Protein AF-A0A7W4BRP1-F1 (afdb_monomer)

Foldseek 3Di:
DQVVVLVVVCVVCVVVLVVVQWDDDPQWTWHDDFQKIKIWHWDADPVDRDIDIDIDIGGHPDRDPDPDDPVVVD

pLDDT: mean 80.19, std 12.42, range [49.59, 94.81]

Sequence (74 aa):
MSSIISKKLQEALKAQFKAFGFKKKGASWACAEGELAKWFNIQCSRNSGCVYFNVRIYFQATKEVDYPKELDCH

Structure (mmCIF, N/CA/C/O backbone):
data_AF-A0A7W4BRP1-F1
#
_entry.id   AF-A0A7W4BRP1-F1
#
loop_
_atom_site.group_PDB
_atom_site.id
_atom_site.type_symbol
_atom_site.label_atom_id
_atom_site.label_alt_id
_atom_site.label_comp_id
_atom_site.label_asym_id
_atom_site.label_entity_id
_atom_site.label_seq_id
_atom_site.pdbx_PDB_ins_code
_atom_site.Cartn_x
_atom_site.Cartn_y
_atom_site.Cartn_z
_atom_site.occupancy
_atom_site.B_iso_or_equiv
_atom_site.auth_seq_id
_atom_site.auth_comp_id
_atom_site.auth_asym_id
_atom_site.auth_atom_id
_atom_site.pdbx_PDB_model_num
ATOM 1 N N . MET A 1 1 ? 4.760 19.840 10.393 1.00 56.41 1 MET A N 1
ATOM 2 C CA . MET A 1 1 ? 3.334 19.794 9.987 1.00 56.41 1 MET A CA 1
ATOM 3 C C . MET A 1 1 ? 3.023 18.618 9.066 1.00 56.41 1 MET A C 1
ATOM 5 O O . MET A 1 1 ? 2.165 17.819 9.420 1.00 56.41 1 MET A O 1
ATOM 9 N N . SER A 1 2 ? 3.733 18.454 7.941 1.00 65.12 2 SER A N 1
ATOM 10 C CA . SER A 1 2 ? 3.401 17.410 6.955 1.00 65.12 2 SER A CA 1
ATOM 11 C C . SER A 1 2 ? 3.547 15.967 7.483 1.00 65.12 2 SER A C 1
ATOM 13 O O . SER A 1 2 ? 2.713 15.117 7.183 1.00 65.12 2 SER A O 1
ATOM 15 N N . SER A 1 3 ? 4.517 15.697 8.368 1.00 68.62 3 SER A N 1
ATOM 16 C CA . SER A 1 3 ? 4.716 14.364 8.968 1.00 68.62 3 SER A CA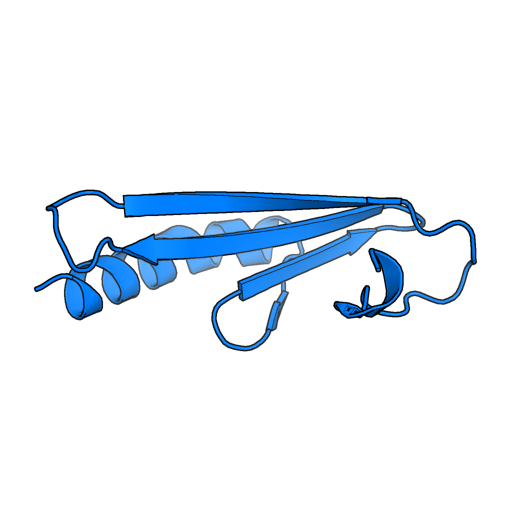 1
ATOM 17 C C . SER A 1 3 ? 3.572 13.918 9.889 1.00 68.62 3 SER A C 1
ATOM 19 O O . SER A 1 3 ? 3.189 12.750 9.874 1.00 68.62 3 SER A O 1
ATOM 21 N N . ILE A 1 4 ? 2.986 14.841 10.659 1.00 80.50 4 ILE A N 1
ATOM 22 C CA . ILE A 1 4 ? 1.859 14.555 11.563 1.00 80.50 4 ILE A CA 1
ATOM 23 C C . ILE A 1 4 ? 0.600 14.244 10.750 1.00 80.50 4 ILE A C 1
ATOM 25 O O . ILE A 1 4 ? -0.107 13.286 11.058 1.00 80.50 4 ILE A O 1
ATOM 29 N N . ILE A 1 5 ? 0.343 15.022 9.693 1.00 81.56 5 ILE A N 1
ATOM 30 C CA . ILE A 1 5 ? -0.793 14.809 8.785 1.00 81.56 5 ILE A CA 1
ATOM 31 C C . ILE A 1 5 ? -0.653 13.458 8.075 1.00 81.56 5 ILE A C 1
ATOM 33 O O . ILE A 1 5 ? -1.597 12.670 8.088 1.00 81.56 5 ILE A O 1
ATOM 37 N N . SER A 1 6 ? 0.538 13.143 7.549 1.00 78.00 6 SER A N 1
ATOM 38 C CA . SER A 1 6 ? 0.823 11.835 6.942 1.00 78.00 6 SER A CA 1
ATOM 39 C C . SER A 1 6 ? 0.540 10.689 7.913 1.00 78.00 6 SER A C 1
ATOM 41 O O . SER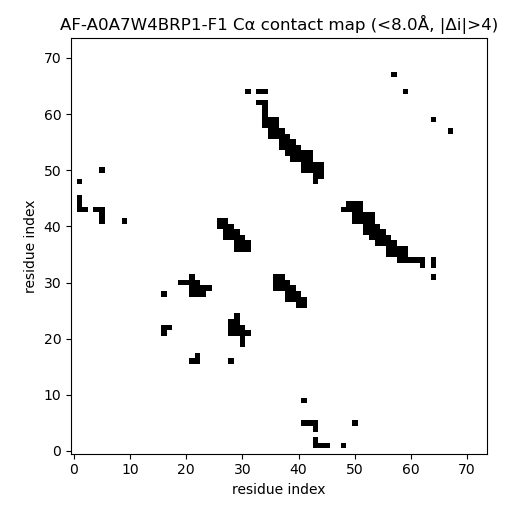 A 1 6 ? -0.133 9.724 7.554 1.00 78.00 6 SER A O 1
ATOM 43 N N . LYS A 1 7 ? 0.996 10.808 9.167 1.00 82.56 7 LYS A N 1
ATOM 44 C CA . LYS A 1 7 ? 0.794 9.773 10.186 1.00 82.56 7 LYS A CA 1
ATOM 45 C C . LYS A 1 7 ? -0.687 9.565 10.508 1.00 82.56 7 LYS A C 1
ATOM 47 O O . LYS A 1 7 ? -1.150 8.429 10.460 1.00 82.56 7 LYS A O 1
ATOM 52 N N . LYS A 1 8 ? -1.436 10.644 10.759 1.00 87.62 8 LYS A N 1
ATOM 53 C CA . LYS A 1 8 ? -2.882 10.569 11.031 1.00 87.62 8 LYS A CA 1
ATOM 54 C C . LYS A 1 8 ? -3.648 9.943 9.868 1.00 87.62 8 LYS A C 1
ATOM 56 O O . LYS A 1 8 ? -4.520 9.111 10.086 1.00 87.62 8 LYS A O 1
ATOM 61 N N . LEU A 1 9 ? -3.295 10.298 8.635 1.00 86.94 9 LEU A N 1
ATOM 62 C CA . LEU A 1 9 ? -3.934 9.747 7.445 1.00 86.94 9 LEU A CA 1
ATOM 63 C C . LEU A 1 9 ? -3.602 8.257 7.25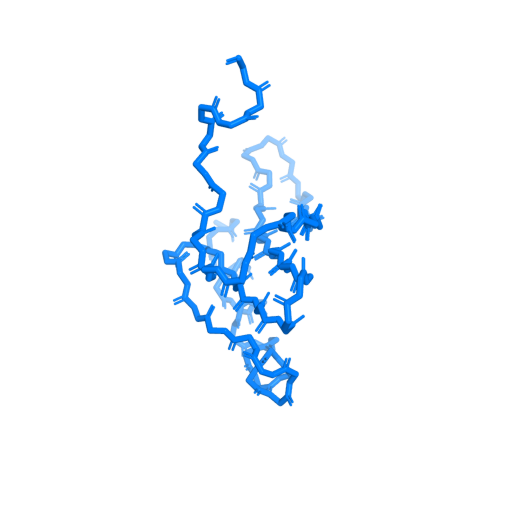3 1.00 86.94 9 LEU A C 1
ATOM 65 O O . LEU A 1 9 ? -4.487 7.462 6.944 1.00 86.94 9 LEU A O 1
ATOM 69 N N . GLN A 1 10 ? -2.351 7.854 7.500 1.00 85.81 10 GLN A N 1
ATOM 70 C CA . GLN A 1 10 ? -1.965 6.438 7.503 1.00 85.81 10 GLN A CA 1
ATOM 71 C C . GLN A 1 10 ? -2.706 5.636 8.579 1.00 85.81 10 GLN A C 1
ATOM 73 O O . GLN A 1 10 ? -3.045 4.479 8.339 1.00 85.81 10 GLN A O 1
ATOM 78 N N . GLU A 1 11 ? -2.937 6.218 9.756 1.00 89.88 11 GLU A N 1
ATOM 79 C CA . GLU A 1 11 ? -3.704 5.590 10.836 1.00 89.88 11 GLU A CA 1
ATOM 80 C C . GLU A 1 11 ? -5.189 5.475 10.477 1.00 89.88 11 GLU A C 1
ATOM 82 O O . GLU A 1 11 ? -5.759 4.397 10.636 1.00 89.88 11 GLU A O 1
ATOM 87 N N . ALA A 1 12 ? -5.782 6.531 9.915 1.00 91.81 12 ALA A N 1
ATOM 88 C CA . ALA A 1 12 ? -7.182 6.552 9.495 1.00 91.81 12 ALA A CA 1
ATOM 89 C C . ALA A 1 12 ? -7.496 5.516 8.405 1.00 91.81 12 ALA A C 1
ATOM 91 O O . ALA A 1 12 ? -8.565 4.918 8.429 1.00 91.81 12 ALA A O 1
ATOM 92 N N . LEU A 1 13 ? -6.564 5.279 7.475 1.00 91.00 13 LEU A N 1
ATOM 93 C CA . LEU A 1 13 ? -6.741 4.333 6.364 1.00 91.00 13 LEU A CA 1
ATOM 94 C C . LEU A 1 13 ? -6.286 2.902 6.695 1.00 91.00 13 LEU A C 1
ATOM 96 O O . LEU A 1 13 ? -6.498 1.976 5.911 1.00 91.00 13 LEU A O 1
ATOM 100 N N . LYS A 1 14 ? -5.642 2.694 7.849 1.00 92.25 14 LYS A N 1
ATOM 101 C CA . LYS A 1 14 ? -5.046 1.405 8.233 1.00 92.25 14 LYS A CA 1
ATOM 102 C C . LYS A 1 14 ? -6.069 0.272 8.282 1.00 92.25 14 LYS A C 1
ATOM 104 O O . LYS A 1 14 ? -5.741 -0.844 7.879 1.00 92.25 14 LYS A O 1
ATOM 109 N N . ALA A 1 15 ? -7.263 0.529 8.814 1.00 93.75 15 ALA A N 1
ATOM 110 C CA . ALA A 1 15 ? -8.300 -0.493 8.945 1.00 93.75 15 ALA A CA 1
ATOM 111 C C . ALA A 1 15 ? -8.803 -0.947 7.566 1.00 93.75 15 ALA A C 1
ATOM 113 O O . ALA A 1 15 ? -8.893 -2.144 7.309 1.00 93.75 15 ALA A O 1
ATOM 114 N N . GLN A 1 16 ? -9.022 0.004 6.660 1.00 94.81 16 GLN A N 1
ATOM 115 C CA . GLN A 1 16 ? -9.462 -0.225 5.289 1.00 94.81 16 GLN A CA 1
ATOM 116 C C . GLN A 1 16 ? -8.395 -0.983 4.500 1.00 94.81 16 GLN A C 1
ATOM 118 O O . GLN A 1 16 ? -8.706 -1.988 3.872 1.00 94.81 16 GLN A O 1
ATOM 123 N N . PHE A 1 17 ? -7.123 -0.578 4.595 1.00 93.12 17 PHE A N 1
ATOM 124 C CA . PHE A 1 17 ? -6.032 -1.314 3.951 1.00 93.12 17 PHE A CA 1
ATOM 125 C C . PHE A 1 17 ? -5.979 -2.771 4.404 1.00 93.12 17 PHE A C 1
ATOM 127 O O . PHE A 1 17 ? -5.897 -3.665 3.566 1.00 93.12 17 PHE A O 1
ATOM 134 N N . LYS A 1 18 ? -6.090 -3.025 5.712 1.00 93.56 18 LYS A N 1
ATOM 135 C CA . LYS A 1 18 ? -6.134 -4.395 6.235 1.00 93.56 18 LYS A CA 1
ATOM 136 C C . LYS A 1 18 ? -7.349 -5.177 5.734 1.00 93.56 18 LYS A C 1
ATOM 138 O O . LYS A 1 18 ? -7.192 -6.341 5.386 1.00 93.56 18 LYS A O 1
ATOM 143 N N . ALA A 1 19 ? -8.525 -4.550 5.689 1.00 94.19 19 ALA A N 1
ATOM 144 C CA . ALA A 1 19 ? -9.747 -5.175 5.184 1.00 94.19 19 ALA A CA 1
ATOM 145 C C . ALA A 1 19 ? -9.626 -5.567 3.700 1.00 94.19 19 ALA A C 1
ATOM 147 O O . ALA A 1 19 ? -10.129 -6.609 3.302 1.00 94.19 19 ALA A O 1
ATOM 148 N N . PHE A 1 20 ? -8.892 -4.780 2.908 1.00 91.06 20 PHE A N 1
ATOM 149 C CA . PHE A 1 20 ? -8.586 -5.062 1.501 1.00 91.06 20 PHE A CA 1
ATOM 150 C C . PHE A 1 20 ? -7.321 -5.916 1.290 1.00 91.06 20 PHE A C 1
ATOM 152 O O . PHE A 1 20 ? -6.766 -5.932 0.195 1.00 91.06 20 PHE A O 1
ATOM 159 N N . GLY A 1 21 ? -6.804 -6.575 2.332 1.00 91.56 21 GLY A N 1
ATOM 160 C CA . GLY A 1 21 ? -5.659 -7.487 2.214 1.00 91.56 21 GLY A CA 1
ATOM 161 C C . GLY A 1 21 ? -4.284 -6.816 2.085 1.00 91.56 21 GLY A C 1
ATOM 162 O O . GLY A 1 21 ? -3.268 -7.510 1.988 1.00 91.56 21 GLY A O 1
ATOM 163 N N . PHE A 1 22 ? -4.198 -5.484 2.144 1.00 92.75 22 PHE A N 1
ATOM 164 C CA . PHE A 1 22 ? -2.917 -4.783 2.084 1.00 92.75 22 PHE A CA 1
ATOM 165 C C . PHE A 1 22 ? -2.081 -5.016 3.347 1.00 92.75 22 PHE A C 1
ATOM 167 O O . PHE A 1 22 ? -2.546 -4.930 4.489 1.00 92.75 22 PHE A O 1
ATOM 174 N N . LYS A 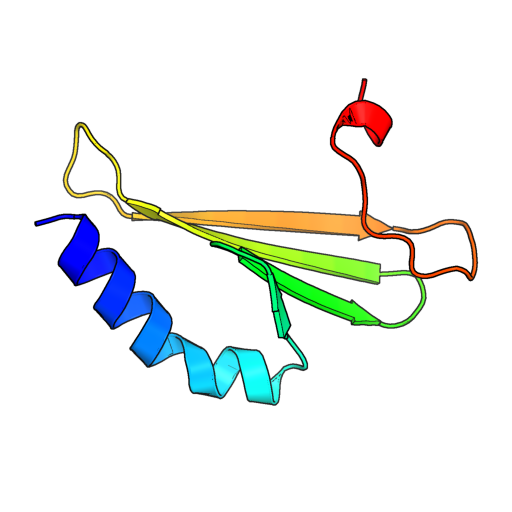1 23 ? -0.781 -5.210 3.133 1.00 91.50 23 LYS A N 1
ATOM 175 C CA . LYS A 1 23 ? 0.250 -5.336 4.164 1.00 91.50 23 LYS A CA 1
ATOM 176 C C . LYS A 1 23 ? 1.182 -4.130 4.112 1.00 91.50 23 LYS A C 1
ATOM 178 O O . LYS A 1 23 ? 1.517 -3.628 3.040 1.00 91.50 23 LYS A O 1
ATOM 183 N N . LYS A 1 24 ? 1.626 -3.659 5.277 1.00 89.69 24 LYS A N 1
ATOM 184 C CA . LYS A 1 24 ? 2.561 -2.530 5.363 1.00 89.69 24 LYS A CA 1
ATOM 185 C C . LYS A 1 24 ? 3.970 -2.969 4.943 1.00 89.69 24 LYS A C 1
ATOM 187 O O . LYS A 1 24 ? 4.466 -3.986 5.424 1.00 89.69 24 LYS A O 1
ATOM 192 N N . LYS A 1 25 ? 4.608 -2.194 4.064 1.00 86.38 25 LYS A N 1
ATOM 193 C CA . LYS A 1 25 ? 5.965 -2.399 3.534 1.00 86.38 25 LYS A CA 1
ATOM 194 C C . LYS A 1 25 ? 6.712 -1.063 3.565 1.00 86.38 25 LYS A C 1
ATOM 196 O O . LYS A 1 25 ? 6.554 -0.224 2.681 1.00 86.38 25 LYS A O 1
ATOM 201 N N . GLY A 1 26 ? 7.476 -0.832 4.633 1.00 84.44 26 GLY A N 1
ATOM 202 C CA . GLY A 1 26 ? 8.111 0.464 4.884 1.00 84.44 26 GLY A CA 1
ATOM 203 C C . GLY A 1 26 ? 7.076 1.594 4.974 1.00 84.44 26 GLY A C 1
ATOM 204 O O . GLY A 1 26 ? 6.155 1.541 5.794 1.00 84.44 26 GLY A O 1
ATOM 205 N N . ALA A 1 27 ? 7.215 2.603 4.111 1.00 80.81 27 ALA A N 1
ATOM 206 C CA . ALA A 1 27 ? 6.280 3.726 3.996 1.00 80.81 27 ALA A CA 1
ATOM 207 C C . ALA A 1 27 ? 5.046 3.435 3.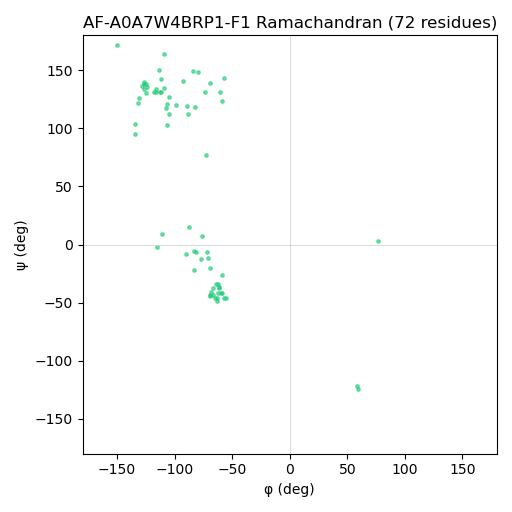112 1.00 80.81 27 ALA A C 1
ATOM 209 O O . ALA A 1 27 ? 4.147 4.271 3.033 1.00 80.81 27 ALA A O 1
ATOM 210 N N . SER A 1 28 ? 4.991 2.270 2.462 1.00 87.62 28 SER A N 1
ATOM 211 C CA . SER A 1 28 ? 3.939 1.888 1.515 1.00 87.62 28 SER A CA 1
ATOM 212 C C . SER A 1 28 ? 3.014 0.805 2.080 1.00 87.62 28 SER A C 1
ATOM 214 O O . SER A 1 28 ? 3.338 0.101 3.040 1.00 87.62 28 SER A O 1
ATOM 216 N N . TRP A 1 29 ? 1.863 0.645 1.440 1.00 91.88 29 TRP A N 1
ATOM 217 C CA . TRP A 1 29 ? 0.943 -0.476 1.594 1.00 91.88 29 TRP A CA 1
ATOM 218 C C . TRP A 1 29 ? 0.947 -1.283 0.304 1.00 91.88 29 TRP A C 1
ATOM 220 O O . TRP A 1 29 ? 0.818 -0.705 -0.770 1.00 91.88 29 TRP A O 1
ATOM 230 N N . ALA A 1 30 ? 1.092 -2.600 0.402 1.00 90.75 30 ALA A N 1
ATOM 231 C CA . ALA A 1 30 ? 1.131 -3.485 -0.754 1.00 90.75 30 ALA A CA 1
ATOM 232 C C . ALA A 1 30 ? 0.135 -4.634 -0.593 1.00 90.75 30 ALA A C 1
ATOM 234 O O . ALA A 1 30 ? 0.062 -5.242 0.476 1.00 90.75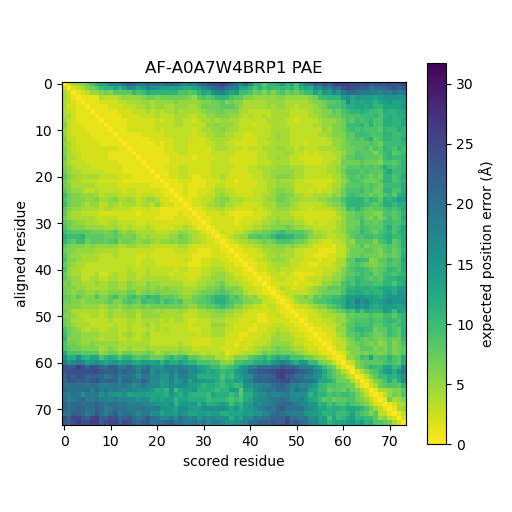 30 ALA A O 1
ATOM 235 N N . CYS A 1 31 ? -0.600 -4.946 -1.652 1.00 90.31 31 CYS A N 1
ATOM 236 C CA . CYS A 1 31 ? -1.436 -6.136 -1.765 1.00 90.31 31 CYS A CA 1
ATOM 237 C C . CYS A 1 31 ? -1.042 -6.872 -3.047 1.00 90.31 31 CYS A C 1
ATOM 239 O O . CYS A 1 31 ? -0.789 -6.221 -4.057 1.00 90.31 31 CYS A O 1
ATOM 241 N N . ALA A 1 32 ? -0.956 -8.196 -3.002 1.00 85.81 32 ALA A N 1
ATOM 242 C CA . ALA A 1 32 ? -0.709 -9.026 -4.173 1.00 85.81 32 ALA A CA 1
ATOM 243 C C . ALA A 1 32 ? -1.738 -10.155 -4.185 1.00 85.81 32 ALA A C 1
ATOM 245 O O . ALA A 1 32 ? -1.890 -10.859 -3.184 1.00 85.81 32 ALA A O 1
ATOM 246 N N . GLU A 1 33 ? -2.453 -10.279 -5.296 1.00 80.75 33 GLU A N 1
ATOM 247 C CA . GLU A 1 33 ? -3.535 -11.233 -5.515 1.00 80.75 33 GLU A CA 1
ATOM 248 C C . GLU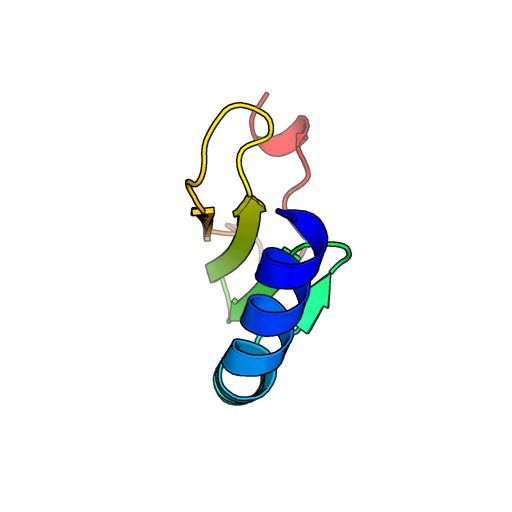 A 1 33 ? -3.332 -11.868 -6.893 1.00 80.75 33 GLU A C 1
ATOM 250 O O . GLU A 1 33 ? -3.574 -11.239 -7.923 1.00 80.75 33 GLU A O 1
ATOM 255 N N . GLY A 1 34 ? -2.850 -13.114 -6.911 1.00 81.25 34 GLY A N 1
ATOM 256 C CA . GLY A 1 34 ? -2.479 -13.792 -8.152 1.00 81.25 34 GLY A CA 1
ATOM 257 C C . GLY A 1 34 ? -1.399 -13.017 -8.906 1.00 81.25 34 GLY A C 1
ATOM 258 O O . GLY A 1 34 ? -0.355 -12.707 -8.344 1.00 81.25 34 GLY A O 1
ATOM 259 N N . GLU A 1 35 ? -1.683 -12.685 -10.162 1.00 82.50 35 GLU A N 1
ATOM 260 C CA . GLU A 1 35 ? -0.782 -11.949 -11.056 1.00 82.50 35 GLU A CA 1
ATOM 261 C C . GLU A 1 35 ? -0.815 -10.431 -10.821 1.00 82.50 35 GLU A C 1
ATOM 263 O O . GLU A 1 35 ? -0.038 -9.699 -11.420 1.00 82.50 35 GLU A O 1
ATOM 268 N N . LEU A 1 36 ? -1.704 -9.914 -9.967 1.00 83.06 36 LEU A N 1
ATOM 269 C CA . LEU A 1 36 ? -1.866 -8.476 -9.771 1.00 83.06 36 LEU A CA 1
ATOM 270 C C . LEU A 1 36 ? -1.278 -8.029 -8.432 1.00 83.06 36 LEU A C 1
ATOM 272 O O . LEU A 1 36 ? -1.760 -8.416 -7.366 1.00 83.06 36 LEU A O 1
ATOM 276 N N . ALA A 1 37 ? -0.306 -7.120 -8.470 1.00 86.00 37 ALA A N 1
ATOM 277 C CA . ALA A 1 37 ? 0.212 -6.450 -7.284 1.00 86.00 37 ALA A CA 1
ATOM 278 C C . ALA A 1 37 ? -0.128 -4.954 -7.295 1.00 86.00 37 ALA A C 1
ATOM 280 O O . ALA A 1 37 ? 0.095 -4.239 -8.268 1.00 86.00 37 ALA A O 1
ATOM 281 N N . LYS A 1 38 ? -0.661 -4.458 -6.180 1.00 88.44 38 LYS A N 1
ATOM 282 C CA . LYS A 1 38 ? -1.059 -3.064 -5.962 1.00 88.44 38 LYS A CA 1
ATOM 283 C C . LYS A 1 38 ? -0.214 -2.466 -4.854 1.00 88.44 38 LYS A C 1
ATOM 285 O O . LYS A 1 38 ? -0.062 -3.064 -3.789 1.00 88.44 38 LYS A O 1
ATOM 290 N N . TRP A 1 39 ? 0.293 -1.266 -5.082 1.00 88.75 39 TRP A N 1
ATOM 291 C CA . TRP A 1 39 ? 1.061 -0.495 -4.117 1.00 88.75 39 TRP A CA 1
ATOM 292 C C . TRP A 1 39 ? 0.440 0.874 -3.927 1.00 88.75 39 TRP A C 1
ATOM 294 O O . TRP A 1 39 ? 0.052 1.544 -4.882 1.00 88.75 39 TRP A O 1
ATOM 304 N N . PHE A 1 40 ? 0.392 1.293 -2.674 1.00 90.19 40 PHE A N 1
ATOM 305 C CA . PHE A 1 40 ? -0.156 2.567 -2.270 1.00 90.19 40 PHE A CA 1
ATOM 306 C C . PHE A 1 40 ? 0.817 3.265 -1.328 1.00 90.19 40 PHE A C 1
ATOM 308 O O . PHE A 1 40 ? 1.178 2.730 -0.277 1.00 90.19 40 PHE A O 1
ATOM 315 N N . ASN A 1 41 ? 1.252 4.465 -1.688 1.00 89.25 41 ASN A N 1
ATOM 316 C CA . ASN A 1 41 ? 2.145 5.272 -0.870 1.00 89.25 41 ASN A CA 1
ATOM 317 C C . ASN A 1 41 ? 1.539 6.663 -0.655 1.00 89.25 41 ASN A C 1
ATOM 319 O O . ASN A 1 41 ? 1.053 7.291 -1.593 1.00 89.25 41 ASN A O 1
ATOM 323 N N . ILE A 1 42 ? 1.562 7.128 0.594 1.00 87.44 42 ILE A N 1
ATOM 324 C CA . ILE A 1 42 ? 1.049 8.441 0.986 1.00 87.44 42 ILE A CA 1
ATOM 325 C C . ILE A 1 42 ? 2.244 9.353 1.236 1.00 87.44 42 ILE A C 1
ATOM 327 O O . ILE A 1 42 ? 2.972 9.164 2.215 1.00 87.44 42 ILE A O 1
ATOM 331 N N . GLN A 1 43 ? 2.417 10.364 0.389 1.00 86.00 43 GLN A N 1
ATOM 332 C CA . GLN A 1 43 ? 3.505 11.333 0.507 1.00 86.00 43 GLN A CA 1
ATOM 333 C C . GLN A 1 43 ? 2.939 12.720 0.723 1.00 86.00 43 GLN A C 1
ATOM 335 O O . GLN A 1 43 ? 2.066 13.167 -0.009 1.00 86.00 43 GLN A O 1
ATOM 340 N N . CYS A 1 44 ? 3.455 13.434 1.712 1.00 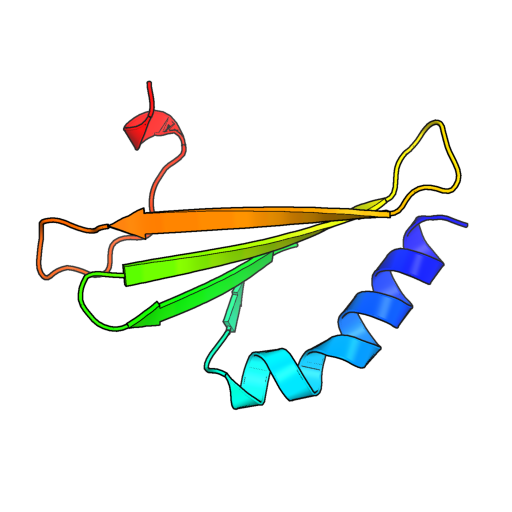83.75 44 CYS A N 1
ATOM 341 C CA . CYS A 1 44 ? 3.154 14.850 1.830 1.00 83.75 44 CYS A CA 1
ATOM 342 C C . CYS A 1 44 ? 4.224 15.658 1.107 1.00 83.75 44 CYS A C 1
ATOM 344 O O . CYS A 1 44 ? 5.415 15.342 1.196 1.00 83.75 44 CYS A O 1
ATOM 346 N N . SER A 1 45 ? 3.795 16.716 0.425 1.00 81.44 45 SER A N 1
ATOM 347 C CA . SER A 1 45 ? 4.711 17.673 -0.178 1.00 81.44 45 SER A CA 1
ATOM 348 C C . SER A 1 45 ? 5.642 18.265 0.878 1.00 81.44 45 SER A C 1
ATOM 350 O O . SER A 1 45 ? 5.244 18.520 2.019 1.00 81.44 45 SER A O 1
ATOM 352 N N . ARG A 1 46 ? 6.896 18.500 0.488 1.00 80.00 46 ARG A N 1
ATOM 353 C CA . ARG A 1 46 ? 7.838 19.297 1.286 1.00 80.00 46 ARG A CA 1
ATOM 354 C C . ARG A 1 46 ? 7.656 20.797 1.057 1.00 80.00 46 ARG A C 1
ATOM 356 O O . ARG A 1 46 ? 8.011 21.579 1.928 1.00 80.00 46 ARG A O 1
ATOM 363 N N . ASN A 1 47 ? 7.070 21.170 -0.081 1.00 83.38 47 ASN A N 1
ATOM 364 C CA . ASN A 1 47 ? 7.042 22.544 -0.583 1.00 83.38 47 ASN A CA 1
ATOM 365 C C . ASN A 1 47 ? 5.619 23.130 -0.631 1.00 83.38 47 ASN A C 1
ATOM 367 O O . ASN A 1 47 ? 5.437 24.275 -1.027 1.00 83.38 47 ASN A O 1
ATOM 371 N N . SER A 1 48 ? 4.596 22.350 -0.270 1.00 82.69 48 SER A N 1
ATOM 372 C CA . SER A 1 48 ? 3.194 22.779 -0.274 1.00 82.69 48 SER A CA 1
ATOM 373 C C . SER A 1 48 ? 2.379 22.054 0.802 1.00 82.69 48 SER A C 1
ATOM 375 O O . SER A 1 48 ? 2.849 21.106 1.430 1.00 82.69 48 SER A O 1
ATOM 377 N N . GLY A 1 49 ? 1.131 22.482 1.011 1.00 81.06 49 GLY A N 1
ATOM 378 C CA . GLY A 1 49 ? 0.168 21.792 1.880 1.00 81.06 49 GLY A CA 1
ATOM 379 C C . GLY A 1 49 ? -0.441 20.522 1.269 1.00 81.06 49 GLY A C 1
ATOM 380 O O . GLY A 1 49 ? -1.374 19.964 1.840 1.00 81.06 49 GLY A O 1
ATOM 381 N N . CYS A 1 50 ? 0.043 20.074 0.107 1.00 84.44 50 CYS A N 1
ATOM 382 C CA . CYS A 1 50 ? -0.558 18.970 -0.634 1.00 84.44 50 CYS A CA 1
ATOM 383 C C . CYS A 1 50 ? -0.169 17.598 -0.069 1.00 84.44 50 CYS A C 1
ATOM 385 O O . CYS A 1 50 ? 0.954 17.374 0.398 1.00 84.44 50 CYS A O 1
ATOM 387 N N . VAL A 1 51 ? -1.098 16.651 -0.198 1.00 85.06 51 VAL A N 1
ATOM 388 C CA . VAL A 1 51 ? -0.878 15.223 0.040 1.00 85.06 51 VAL A CA 1
ATOM 389 C C . VAL A 1 51 ? -1.075 14.486 -1.278 1.00 85.06 51 VAL A C 1
ATOM 391 O O . VAL A 1 51 ? -2.067 14.699 -1.967 1.00 85.06 51 VAL A O 1
ATOM 394 N N . TYR A 1 52 ? -0.127 13.622 -1.613 1.00 85.88 52 TYR A N 1
ATOM 395 C CA . TYR A 1 52 ? -0.118 12.808 -2.816 1.00 85.88 52 TYR A CA 1
ATOM 396 C C . TYR A 1 52 ? -0.355 11.346 -2.459 1.00 85.88 52 TYR A C 1
ATOM 398 O O . TYR A 1 52 ? 0.255 10.799 -1.534 1.00 85.88 52 TYR A O 1
ATOM 406 N N . PHE A 1 53 ? -1.227 10.719 -3.239 1.00 87.12 53 PHE A N 1
ATOM 407 C CA . PHE A 1 53 ? -1.491 9.292 -3.198 1.00 87.12 53 PHE A CA 1
ATOM 408 C C . PHE A 1 53 ? -0.858 8.658 -4.429 1.00 87.12 53 PHE A C 1
ATOM 410 O O . PHE A 1 53 ? -1.378 8.771 -5.536 1.00 87.12 53 PHE A O 1
ATOM 417 N N . ASN A 1 54 ? 0.285 8.011 -4.235 1.00 86.69 54 ASN A N 1
ATOM 418 C CA . ASN A 1 54 ? 0.973 7.306 -5.303 1.00 86.69 54 ASN A CA 1
ATOM 419 C C . ASN A 1 54 ? 0.436 5.879 -5.370 1.00 86.69 54 ASN A C 1
ATOM 421 O O . ASN A 1 54 ? 0.663 5.084 -4.452 1.00 86.69 54 ASN A O 1
ATOM 425 N N . VAL A 1 55 ? -0.262 5.570 -6.459 1.00 87.69 55 VAL A N 1
ATOM 426 C CA . VAL A 1 55 ? -0.794 4.237 -6.749 1.00 87.69 55 VAL A CA 1
ATOM 427 C C . VAL A 1 55 ? 0.066 3.603 -7.831 1.00 87.69 55 VAL A C 1
ATOM 429 O O . VAL A 1 55 ? 0.282 4.207 -8.878 1.00 87.69 55 VAL A O 1
ATOM 432 N N . ARG A 1 56 ? 0.564 2.393 -7.585 1.00 85.88 56 ARG A N 1
ATOM 433 C CA . ARG A 1 56 ? 1.262 1.590 -8.596 1.00 85.88 56 ARG A CA 1
ATOM 434 C C . ARG A 1 56 ? 0.567 0.244 -8.721 1.00 85.88 56 ARG A C 1
ATOM 436 O O . ARG A 1 56 ? 0.199 -0.353 -7.710 1.00 85.88 56 ARG A O 1
ATOM 443 N N . ILE A 1 57 ? 0.366 -0.204 -9.951 1.00 84.94 57 ILE A N 1
ATOM 444 C CA . ILE A 1 57 ? -0.272 -1.479 -10.272 1.00 84.94 57 ILE A CA 1
ATOM 445 C C . ILE A 1 57 ? 0.694 -2.240 -11.167 1.00 84.94 57 ILE A C 1
ATOM 447 O O . ILE A 1 57 ? 1.205 -1.682 -12.135 1.00 84.94 57 ILE A O 1
ATOM 451 N N . TYR A 1 58 ? 0.947 -3.491 -10.817 1.00 80.56 58 TYR A N 1
ATOM 452 C CA . TYR A 1 58 ? 1.893 -4.366 -11.483 1.00 80.56 58 TYR A CA 1
ATOM 453 C C . TYR A 1 58 ? 1.191 -5.658 -11.874 1.00 80.56 58 TYR A C 1
ATOM 455 O O . TYR A 1 58 ? 0.415 -6.196 -11.083 1.00 80.56 58 TYR A O 1
ATOM 463 N N . PHE A 1 59 ? 1.507 -6.150 -13.067 1.00 80.31 59 PHE A N 1
ATOM 464 C CA . PHE A 1 59 ? 1.111 -7.469 -13.540 1.00 80.31 59 PHE A CA 1
ATOM 465 C C . PHE A 1 59 ? 2.353 -8.361 -13.544 1.00 80.31 59 PHE A C 1
ATOM 467 O O . PHE A 1 59 ? 3.332 -8.062 -14.224 1.00 80.31 59 PHE A O 1
ATOM 474 N N . GLN A 1 60 ? 2.337 -9.418 -12.744 1.00 70.12 60 GLN A N 1
ATOM 475 C CA . GLN A 1 60 ? 3.383 -10.425 -12.675 1.00 70.12 60 GLN A CA 1
ATOM 476 C C . GLN A 1 60 ? 3.068 -11.521 -13.691 1.00 70.12 60 GLN A C 1
ATOM 478 O O . GLN A 1 60 ? 2.034 -12.173 -13.608 1.00 70.12 60 GLN A O 1
ATOM 483 N N . ALA A 1 61 ? 3.969 -11.719 -14.654 1.00 67.06 61 ALA A N 1
ATOM 484 C CA . ALA A 1 61 ? 3.843 -12.773 -15.662 1.00 67.06 61 ALA A CA 1
ATOM 485 C C . ALA A 1 61 ? 4.207 -14.173 -15.122 1.00 67.06 61 ALA A C 1
ATOM 487 O O . ALA A 1 61 ? 3.957 -15.179 -15.783 1.00 67.06 61 ALA A O 1
ATOM 488 N N . THR A 1 62 ? 4.822 -14.254 -13.939 1.00 62.44 62 THR A N 1
ATOM 489 C CA . THR A 1 62 ? 5.243 -15.504 -13.296 1.00 62.44 62 THR A CA 1
ATOM 490 C C . THR A 1 62 ? 4.443 -15.750 -12.013 1.00 62.44 62 THR A C 1
ATOM 492 O O . THR A 1 62 ? 4.009 -14.822 -11.341 1.00 62.44 62 THR A O 1
ATOM 495 N N . LYS A 1 63 ? 4.239 -17.029 -11.660 1.00 56.12 63 LYS A N 1
ATOM 496 C CA . LYS A 1 63 ? 3.479 -17.448 -10.461 1.00 56.12 63 LYS A CA 1
ATOM 497 C C . LYS A 1 63 ? 4.200 -17.183 -9.134 1.00 56.12 63 LYS A C 1
ATOM 499 O O . LYS A 1 63 ? 3.624 -17.417 -8.072 1.00 56.12 63 LYS A O 1
ATOM 504 N N . GLU A 1 64 ? 5.455 -16.7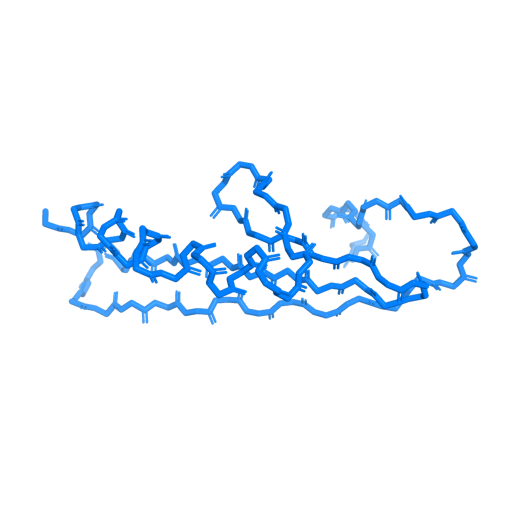49 -9.178 1.00 58.09 64 GLU A N 1
ATOM 505 C CA . GLU A 1 64 ? 6.170 -16.319 -7.984 1.00 58.09 64 GLU A CA 1
ATOM 506 C C . GLU A 1 64 ? 5.786 -14.876 -7.684 1.00 58.09 64 GLU A C 1
ATOM 508 O O . GLU A 1 64 ? 6.028 -13.976 -8.486 1.00 58.09 64 GLU A O 1
ATOM 513 N N . VAL A 1 65 ? 5.176 -14.662 -6.515 1.00 55.22 65 VAL A N 1
ATOM 514 C CA . VAL A 1 65 ? 4.874 -13.319 -6.017 1.00 55.22 65 VAL A CA 1
ATOM 515 C C . VAL A 1 65 ? 6.179 -12.671 -5.579 1.00 55.22 65 VAL A C 1
ATOM 517 O O . VAL A 1 65 ? 6.483 -12.601 -4.387 1.00 55.22 65 VAL A O 1
ATOM 520 N N . ASP A 1 66 ? 6.956 -12.210 -6.551 1.00 58.38 66 ASP A N 1
ATOM 521 C CA . ASP A 1 66 ? 8.192 -11.491 -6.302 1.00 58.38 66 ASP A CA 1
ATOM 522 C C . ASP A 1 66 ? 7.923 -9.993 -6.434 1.00 58.38 66 ASP A C 1
ATOM 524 O O . ASP A 1 66 ? 7.398 -9.501 -7.435 1.00 58.38 66 ASP A O 1
ATOM 528 N N . TYR A 1 67 ? 8.159 -9.256 -5.349 1.00 62.09 67 TYR A N 1
ATOM 529 C CA . TYR A 1 67 ? 7.842 -7.831 -5.311 1.00 62.09 67 TYR A CA 1
ATOM 530 C C . TYR A 1 67 ? 8.643 -7.101 -6.398 1.00 62.09 67 TYR A C 1
ATOM 532 O O . TYR A 1 67 ? 9.859 -7.291 -6.444 1.00 62.09 67 TYR A O 1
ATOM 540 N N . PRO A 1 68 ? 8.002 -6.243 -7.215 1.00 60.81 68 PRO A N 1
ATOM 541 C CA . PRO A 1 68 ? 8.686 -5.546 -8.295 1.00 60.81 68 PRO A CA 1
ATOM 542 C C . PRO A 1 68 ? 9.834 -4.718 -7.724 1.00 60.81 68 PRO A C 1
ATOM 544 O O . PRO A 1 68 ? 9.643 -3.895 -6.816 1.00 60.81 68 PRO A O 1
ATOM 547 N N . LYS A 1 69 ? 11.033 -4.973 -8.233 1.00 63.38 69 LYS A N 1
ATOM 548 C CA . LYS A 1 69 ? 12.240 -4.217 -7.919 1.00 63.38 69 LYS A CA 1
ATOM 549 C C . LYS A 1 69 ? 12.261 -2.990 -8.820 1.00 63.38 69 LYS A C 1
ATOM 551 O O . LYS A 1 69 ? 11.763 -3.002 -9.935 1.00 63.38 69 LYS A O 1
ATOM 556 N N . GLU A 1 70 ? 12.849 -1.905 -8.332 1.00 55.06 70 GLU A N 1
ATOM 557 C CA . GLU A 1 70 ? 12.970 -0.660 -9.105 1.00 55.06 70 GLU A CA 1
ATOM 558 C C . GLU A 1 70 ? 13.734 -0.871 -10.428 1.00 55.06 70 GLU A C 1
ATOM 560 O O . GLU A 1 70 ? 13.463 -0.194 -11.412 1.00 55.06 70 GLU A O 1
ATOM 565 N N . LEU A 1 71 ? 14.608 -1.884 -10.464 1.00 56.12 71 LEU A N 1
ATOM 566 C CA . LEU A 1 71 ? 15.338 -2.347 -11.646 1.00 56.12 71 LEU A CA 1
ATOM 567 C C . LEU A 1 71 ? 14.453 -3.020 -12.707 1.00 56.12 71 LEU A C 1
ATOM 569 O O . LEU A 1 71 ? 14.860 -3.082 -13.856 1.00 56.12 71 LEU A O 1
ATOM 573 N N . ASP A 1 72 ? 13.253 -3.499 -12.368 1.00 59.09 72 ASP A N 1
ATOM 574 C CA . ASP A 1 72 ? 12.383 -4.185 -13.339 1.00 59.09 72 ASP A CA 1
ATOM 575 C C . ASP A 1 72 ? 11.790 -3.212 -14.380 1.00 59.09 72 ASP A C 1
ATOM 577 O O . ASP A 1 72 ? 11.216 -3.638 -15.380 1.00 59.09 72 ASP A O 1
ATOM 581 N N . CYS A 1 73 ? 11.922 -1.900 -14.150 1.00 53.88 73 CYS A N 1
ATOM 582 C CA . CYS A 1 73 ? 11.436 -0.841 -15.033 1.00 53.88 73 CYS A CA 1
ATOM 583 C C . CYS A 1 73 ? 12.565 -0.046 -15.726 1.00 53.88 73 CYS A C 1
ATOM 585 O O . CYS A 1 73 ? 12.265 0.991 -16.328 1.00 53.88 73 CYS A O 1
ATOM 587 N N . HIS A 1 74 ? 13.827 -0.488 -15.626 1.00 49.59 74 HIS A N 1
ATOM 588 C CA . HIS A 1 74 ? 15.001 0.185 -16.197 1.00 49.59 74 HIS A CA 1
ATOM 589 C C . HIS A 1 74 ? 15.864 -0.749 -17.045 1.00 49.59 74 HIS A C 1
ATOM 591 O O . HIS A 1 74 ? 16.391 -1.736 -16.491 1.00 49.59 74 HIS A O 1
#

Secondary structure (DSSP, 8-state):
-HHHHHHHHHHHHHHHHHHTT-EEETTEEEEEETTEEEEEEEEE-SSSS-EEEEEEEEE-SSSS-PPPPGGGG-

Nearest PDB structures (foldseek):
  8p5d-assembly1_LM0  TM=5.206E-01  e=5.958E-01  Spraguea lophii 42_110
  8rha-assembly1_A  TM=6.362E-01  e=1.903E+00  Homo sapiens
  7a0q-assembly1_A  TM=6.209E-01  e=6.872E+00  Fusarium vanettenii 77-13-4
  7bfl-assembly2_B  TM=3.079E-01  e=2.747E+00  Salmo salar
  3lje-assembly1_A  TM=2.932E-01  e=1.791E+00  Danio rerio

Radius of gyration: 13.91 Å; Cα contacts (8 Å, |Δi|>4): 94; chains: 1; bounding box: 25×40×28 Å

Solvent-accessible surface area (backbone atoms only — not comparable to full-atom values): 4549 Å² total; per-residue (Å²): 113,52,69,60,54,47,50,53,51,53,60,72,46,44,63,59,39,49,75,70,63,32,41,82,52,90,84,29,35,39,32,72,58,87,45,41,33,41,36,41,32,73,44,54,43,93,88,51,97,50,74,45,78,49,75,47,79,46,77,48,94,52,95,66,90,67,79,87,52,82,64,80,80,107

Mean predicted aligned error: 7.06 Å